Protein AF-A0A166CK44-F1 (afdb_monomer_lite)

Secondary structure (DSSP, 8-state):
--TT----------S-HHHHHHHHHH-EEETTEEEP------PPPBPTTT--BSS-GGG--SPP--TTT--SS-GGG-

Structure (mmCIF, N/CA/C/O backbone):
data_AF-A0A166CK44-F1
#
_entry.id   AF-A0A166CK44-F1
#
loop_
_atom_site.group_PDB
_atom_site.id
_atom_site.type_symbol
_atom_site.label_atom_id
_atom_site.label_alt_id
_atom_site.label_comp_id
_atom_site.label_asym_id
_atom_site.label_entity_id
_atom_site.label_seq_id
_atom_site.pdbx_PDB_ins_code
_atom_site.Cartn_x
_atom_site.Cartn_y
_atom_site.Cartn_z
_atom_site.occupancy
_atom_site.B_iso_or_equiv
_atom_site.auth_seq_id
_atom_site.auth_comp_id
_atom_site.auth_asym_id
_atom_site.auth_atom_id
_atom_site.pdbx_PDB_model_num
ATOM 1 N N . LEU A 1 1 ? -10.470 -15.342 -9.659 1.00 49.69 1 LEU A N 1
ATOM 2 C CA . LEU A 1 1 ? -9.912 -15.337 -8.285 1.00 49.69 1 LEU A CA 1
ATOM 3 C C . LEU A 1 1 ? -8.576 -16.077 -8.305 1.00 49.69 1 LEU A C 1
ATOM 5 O O . LEU A 1 1 ? -8.537 -17.198 -8.790 1.00 49.69 1 LEU A O 1
ATOM 9 N N . ARG A 1 2 ? -7.466 -15.439 -7.904 1.00 50.38 2 ARG A N 1
ATOM 10 C CA . ARG A 1 2 ? -6.126 -16.063 -7.921 1.00 50.38 2 ARG A CA 1
ATOM 11 C C . ARG A 1 2 ? -6.034 -17.108 -6.801 1.00 50.38 2 ARG A C 1
ATOM 13 O O . ARG A 1 2 ? -5.834 -16.752 -5.647 1.00 50.38 2 ARG A O 1
ATOM 20 N N . SER A 1 3 ? -6.191 -18.376 -7.173 1.00 62.56 3 SER A N 1
ATOM 21 C CA . SER A 1 3 ? -6.403 -19.540 -6.296 1.00 62.56 3 SER A CA 1
ATOM 22 C C . SER A 1 3 ? -5.212 -19.963 -5.409 1.00 62.56 3 SER A C 1
ATOM 24 O O . SER A 1 3 ? -5.317 -20.969 -4.718 1.00 62.56 3 SER A O 1
ATOM 26 N N . THR A 1 4 ? -4.088 -19.238 -5.406 1.00 73.88 4 THR A N 1
ATOM 27 C CA . THR A 1 4 ? -2.817 -19.695 -4.792 1.00 73.88 4 THR A CA 1
ATOM 28 C C . THR A 1 4 ? -2.221 -18.724 -3.765 1.00 73.88 4 THR A C 1
ATOM 30 O O . THR A 1 4 ? -1.057 -18.849 -3.392 1.00 73.88 4 THR A O 1
ATOM 33 N N . LYS A 1 5 ? -2.967 -17.707 -3.319 1.00 69.00 5 LYS A N 1
ATOM 34 C CA . LYS A 1 5 ? -2.441 -16.711 -2.373 1.00 69.00 5 LYS A CA 1
ATOM 35 C C . LYS A 1 5 ? -2.547 -17.235 -0.937 1.00 69.00 5 LYS A C 1
ATOM 37 O O . LYS A 1 5 ? -3.641 -17.337 -0.404 1.00 69.00 5 LYS A O 1
ATOM 42 N N . THR A 1 6 ? -1.404 -17.527 -0.321 1.00 72.25 6 THR A N 1
ATOM 43 C CA . THR A 1 6 ? -1.296 -18.043 1.058 1.00 72.25 6 THR A CA 1
ATOM 44 C C . THR A 1 6 ? -1.362 -16.954 2.130 1.00 72.25 6 THR A C 1
ATOM 46 O O . THR A 1 6 ? -1.741 -17.228 3.261 1.00 72.25 6 THR A O 1
ATOM 49 N N . HIS A 1 7 ? -1.030 -15.707 1.781 1.00 74.75 7 HIS A N 1
ATOM 50 C CA . HIS A 1 7 ? -1.071 -14.562 2.693 1.00 74.75 7 HIS A CA 1
ATOM 51 C C . HIS A 1 7 ? -1.790 -13.381 2.052 1.00 74.75 7 HIS A C 1
ATOM 53 O O . HIS A 1 7 ? -1.418 -12.945 0.958 1.00 74.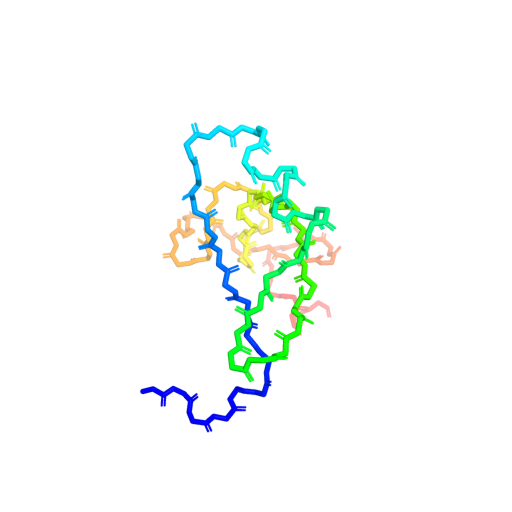75 7 HIS A O 1
ATOM 59 N N . SER A 1 8 ? -2.772 -12.817 2.748 1.00 81.94 8 SER A N 1
ATOM 60 C CA . SER A 1 8 ? -3.461 -11.575 2.392 1.00 81.94 8 SER A CA 1
ATOM 61 C C . SER A 1 8 ? -3.555 -10.648 3.597 1.00 81.94 8 SER A C 1
ATOM 63 O O . SER A 1 8 ? -3.529 -11.101 4.737 1.00 81.94 8 SER A O 1
ATOM 65 N N . SER A 1 9 ? -3.689 -9.356 3.326 1.00 88.62 9 SER A N 1
ATOM 66 C CA . SER A 1 9 ? -3.943 -8.331 4.336 1.00 88.62 9 SER A CA 1
ATOM 67 C C . SER A 1 9 ? -5.318 -7.729 4.079 1.00 88.62 9 SER A C 1
ATOM 69 O O . SER A 1 9 ? -5.723 -7.597 2.922 1.00 88.62 9 SER A O 1
ATOM 71 N N . LEU A 1 10 ? -6.016 -7.365 5.150 1.00 91.00 10 LEU A N 1
ATOM 72 C CA . LEU A 1 10 ? -7.241 -6.573 5.095 1.00 91.00 10 LEU A CA 1
ATOM 73 C C . LEU A 1 10 ? -6.904 -5.140 5.499 1.00 91.00 10 LEU A C 1
ATOM 75 O O . LEU A 1 10 ? -6.104 -4.926 6.408 1.00 91.00 10 LEU A O 1
ATOM 79 N N . VAL A 1 11 ? -7.501 -4.170 4.812 1.00 92.75 11 VAL A N 1
ATOM 80 C CA . VAL A 1 11 ? -7.360 -2.748 5.136 1.00 92.75 11 VAL A CA 1
ATOM 81 C C . VAL A 1 11 ? -8.724 -2.241 5.565 1.00 92.75 11 VAL A C 1
ATOM 83 O O . VAL A 1 11 ? -9.688 -2.346 4.808 1.00 92.75 11 VAL A O 1
ATOM 86 N N . PHE A 1 12 ? -8.795 -1.705 6.778 1.00 92.50 12 PHE A N 1
ATOM 87 C CA . PHE A 1 12 ? -10.000 -1.097 7.320 1.00 92.50 12 PHE A CA 1
ATOM 88 C C . PHE A 1 12 ? -9.875 0.422 7.247 1.00 92.50 12 PHE A C 1
ATOM 90 O O . PHE A 1 12 ? -8.860 0.984 7.651 1.00 92.50 12 PHE A O 1
ATOM 97 N N . HIS A 1 13 ? -10.923 1.077 6.759 1.00 93.38 13 HIS A N 1
ATOM 98 C CA . HIS A 1 13 ? -11.124 2.503 6.977 1.00 93.38 13 HIS A CA 1
ATOM 99 C C . HIS A 1 13 ? -12.040 2.659 8.187 1.00 93.38 13 HIS A C 1
ATOM 101 O O . HIS A 1 13 ? -13.123 2.075 8.219 1.00 93.38 13 HIS A O 1
ATOM 107 N N . VAL A 1 14 ? -11.590 3.414 9.182 1.00 95.12 14 VAL A N 1
ATOM 108 C CA . VAL A 1 14 ? -12.327 3.660 10.425 1.00 95.12 14 VAL A CA 1
ATOM 109 C C . VAL A 1 14 ? -12.590 5.150 10.595 1.00 95.12 14 VAL A C 1
ATOM 111 O O . VAL A 1 14 ? -11.969 5.975 9.929 1.00 95.12 14 VAL A O 1
ATOM 114 N N . ALA A 1 15 ? -13.554 5.486 11.451 1.00 95.75 15 ALA A N 1
ATOM 115 C CA . ALA A 1 15 ? -14.044 6.853 11.590 1.00 95.75 15 ALA A CA 1
ATOM 116 C C . ALA A 1 15 ? -13.079 7.789 12.337 1.00 95.75 15 ALA A C 1
ATOM 118 O O . ALA A 1 15 ? -13.154 8.998 12.137 1.00 95.75 15 ALA A O 1
ATOM 119 N N . SER A 1 16 ? -12.204 7.252 13.194 1.00 96.94 16 SER A N 1
ATOM 120 C CA . SER A 1 16 ? -11.270 8.049 13.991 1.00 96.94 16 SER A CA 1
ATOM 121 C C . SER A 1 16 ? -9.999 7.278 14.354 1.00 96.94 16 SER A C 1
ATOM 123 O O . SER A 1 16 ? -9.969 6.042 14.292 1.00 96.94 16 SER A O 1
ATOM 125 N N . ASP A 1 17 ? -8.963 8.019 14.746 1.00 94.94 17 ASP A N 1
ATOM 126 C CA . ASP A 1 17 ? -7.667 7.461 15.139 1.00 94.94 17 ASP A CA 1
ATOM 127 C C . ASP A 1 17 ? -7.776 6.637 16.429 1.00 94.94 17 ASP A C 1
ATOM 129 O O . ASP A 1 17 ? -7.141 5.593 16.537 1.00 94.94 17 ASP A O 1
ATOM 133 N N . GLU A 1 18 ? -8.670 7.001 17.354 1.00 97.44 18 GLU A N 1
ATOM 134 C CA . GLU A 1 18 ? -8.886 6.240 18.590 1.00 97.44 18 GLU A CA 1
ATOM 135 C C . GLU A 1 18 ? -9.380 4.816 18.302 1.00 97.44 18 GLU A C 1
ATOM 137 O O . GLU A 1 18 ? -8.964 3.859 18.956 1.00 97.44 18 GLU A O 1
ATOM 142 N N . ILE A 1 19 ? -10.245 4.652 17.2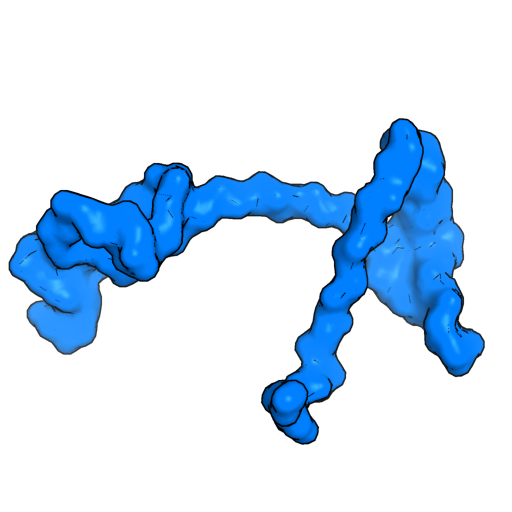92 1.00 96.94 19 ILE A N 1
ATOM 143 C CA . ILE A 1 19 ? -10.703 3.326 16.859 1.00 96.94 19 ILE A CA 1
ATOM 144 C C . ILE A 1 19 ? -9.540 2.556 16.225 1.00 96.94 19 ILE A C 1
ATOM 146 O O . ILE A 1 19 ? -9.397 1.357 16.469 1.00 96.94 19 ILE A O 1
ATOM 150 N N . ALA A 1 20 ? -8.700 3.220 15.425 1.00 96.38 20 ALA A N 1
ATOM 151 C CA . ALA A 1 20 ? -7.527 2.587 14.827 1.00 96.38 20 ALA A CA 1
ATOM 152 C C . ALA A 1 20 ? -6.554 2.084 15.908 1.00 96.38 20 ALA A C 1
ATOM 154 O O . ALA A 1 20 ? -6.169 0.912 15.883 1.00 96.38 20 ALA A O 1
ATOM 155 N N . ASP A 1 21 ? -6.240 2.924 16.894 1.00 97.31 21 ASP A N 1
ATOM 156 C CA . ASP A 1 21 ? -5.381 2.589 18.032 1.00 97.31 21 ASP A CA 1
ATOM 157 C C . ASP A 1 21 ? -5.961 1.423 18.840 1.00 97.31 21 ASP A C 1
ATOM 159 O O . ASP A 1 21 ? -5.254 0.469 19.183 1.00 97.31 21 ASP A O 1
ATOM 163 N N . GLN A 1 22 ? -7.274 1.443 19.088 1.00 97.38 22 GLN A N 1
ATOM 164 C CA . GLN A 1 22 ? -7.957 0.359 19.784 1.00 97.38 22 GLN A CA 1
ATOM 165 C C . GLN A 1 22 ? -7.866 -0.960 19.007 1.00 97.38 22 GLN A C 1
ATOM 167 O O . GLN A 1 22 ? -7.632 -2.006 19.616 1.00 97.38 22 GLN A O 1
ATOM 172 N N . LEU A 1 23 ? -8.007 -0.948 17.678 1.00 96.69 23 LEU A N 1
ATOM 173 C CA . LEU A 1 23 ? -7.880 -2.152 16.847 1.00 96.69 23 LEU A CA 1
ATOM 174 C C . LEU A 1 23 ? -6.450 -2.706 16.843 1.00 96.69 23 LEU A C 1
ATOM 176 O O . LEU A 1 23 ? -6.260 -3.925 1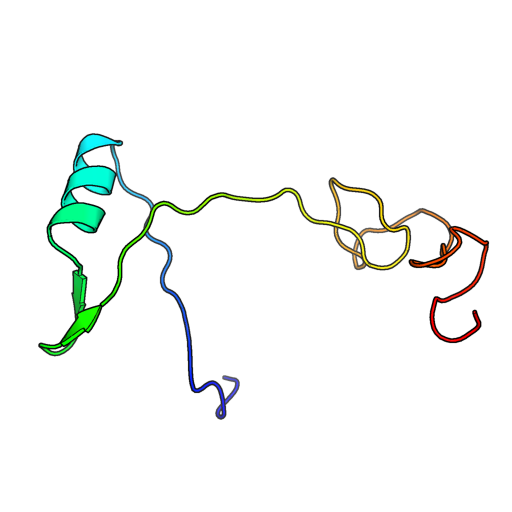6.814 1.00 96.69 23 LEU A O 1
ATOM 180 N N . VAL A 1 24 ? -5.442 -1.833 16.897 1.00 96.56 24 VAL A N 1
ATOM 181 C CA . VAL A 1 24 ? -4.036 -2.236 17.029 1.00 96.56 24 VAL A CA 1
ATOM 182 C C . VAL A 1 24 ? -3.770 -2.855 18.400 1.00 96.56 24 VAL A C 1
ATOM 184 O O . VAL A 1 24 ? -3.170 -3.930 18.475 1.00 96.56 24 VAL A O 1
ATOM 187 N N . ALA A 1 25 ? -4.266 -2.236 19.473 1.00 97.00 25 ALA A N 1
ATOM 188 C CA . ALA A 1 25 ? -4.090 -2.726 20.838 1.00 97.00 25 ALA A CA 1
ATOM 189 C C . ALA A 1 25 ? -4.823 -4.054 21.096 1.00 97.00 25 ALA A C 1
ATOM 191 O O . ALA A 1 25 ? -4.261 -4.970 21.697 1.00 97.00 25 ALA A O 1
ATOM 192 N N . SER A 1 26 ? -6.070 -4.170 20.632 1.00 95.81 26 SER A N 1
ATOM 193 C CA . SER A 1 26 ? -6.931 -5.332 20.896 1.00 95.81 26 SER A CA 1
ATOM 194 C C . SER A 1 26 ? -6.731 -6.496 19.926 1.00 95.81 26 SER A C 1
ATOM 196 O O . SER A 1 26 ? -7.062 -7.628 20.281 1.00 95.81 26 SER A O 1
ATOM 198 N N . ARG A 1 27 ? -6.131 -6.244 18.750 1.00 96.00 27 ARG A N 1
ATOM 199 C CA . ARG A 1 27 ? -6.060 -7.171 17.606 1.00 96.00 27 ARG A CA 1
ATOM 200 C C . ARG A 1 27 ? -7.442 -7.525 17.049 1.00 96.00 27 ARG A C 1
ATOM 202 O O . ARG A 1 27 ? -8.462 -7.436 17.724 1.00 96.00 27 ARG A O 1
ATOM 209 N N . VAL A 1 28 ? -7.486 -7.949 15.787 1.00 94.94 28 VAL A N 1
ATOM 210 C CA . VAL A 1 28 ? -8.751 -8.337 15.141 1.00 94.94 28 VAL A CA 1
ATOM 211 C C . VAL A 1 28 ? -8.912 -9.851 15.189 1.00 94.94 28 VAL A C 1
ATOM 213 O O . VAL A 1 28 ? -8.045 -10.580 14.708 1.00 94.94 28 VAL A O 1
ATOM 216 N N . SER A 1 29 ? -10.022 -10.324 15.759 1.00 95.00 29 SER A N 1
ATOM 217 C CA . SER A 1 29 ? -10.404 -11.738 15.711 1.00 95.00 29 SER A CA 1
ATOM 218 C C . SER A 1 29 ? -11.165 -12.037 14.423 1.00 95.00 29 SER A C 1
ATOM 220 O O . SER A 1 29 ? -12.165 -11.381 14.134 1.00 95.00 29 SER A O 1
ATOM 222 N N . ILE A 1 30 ? -10.706 -13.025 13.659 1.00 92.56 30 ILE A N 1
ATOM 223 C CA . ILE A 1 30 ? -11.407 -13.557 12.483 1.00 92.56 30 ILE A CA 1
ATOM 224 C C . ILE A 1 30 ? -11.386 -15.077 12.613 1.00 92.56 30 ILE A C 1
ATOM 226 O O . ILE A 1 30 ? -10.325 -15.663 12.823 1.00 92.56 30 ILE A O 1
ATOM 230 N N . ASP A 1 31 ? -12.554 -15.714 12.560 1.00 93.56 31 ASP A N 1
ATOM 231 C CA . ASP A 1 31 ? -12.706 -17.167 12.743 1.00 93.56 31 ASP A CA 1
ATOM 232 C C . ASP A 1 31 ? -12.037 -17.702 14.026 1.00 93.56 31 ASP A C 1
ATOM 234 O O . ASP A 1 31 ? -11.475 -18.794 14.064 1.00 93.56 31 ASP A O 1
ATOM 238 N N . GLY A 1 32 ? -12.068 -16.900 15.098 1.00 92.94 32 GLY A N 1
ATOM 239 C CA . GLY A 1 32 ? -11.488 -17.248 16.399 1.00 92.94 32 GLY A CA 1
ATOM 240 C C . GLY A 1 32 ? -9.966 -17.094 16.497 1.00 92.94 32 GLY A C 1
ATOM 241 O O . GLY A 1 32 ? -9.412 -17.306 17.574 1.00 92.94 32 GLY A O 1
ATOM 242 N N . ALA A 1 33 ? -9.283 -16.693 15.423 1.00 93.06 33 ALA A N 1
ATOM 243 C CA . ALA A 1 33 ? -7.856 -16.391 15.438 1.00 93.06 33 ALA A CA 1
ATOM 244 C C . ALA A 1 33 ? -7.614 -14.880 15.563 1.00 93.06 33 ALA A C 1
ATOM 246 O O . ALA A 1 33 ? -8.234 -14.083 14.863 1.00 93.06 33 ALA A O 1
ATOM 247 N N . LEU A 1 34 ? -6.679 -14.482 16.433 1.00 95.12 34 LEU A N 1
ATOM 248 C CA . LEU A 1 34 ? -6.258 -13.086 16.577 1.00 95.12 34 LEU A CA 1
ATOM 249 C C . LEU A 1 34 ? -5.183 -12.740 15.547 1.00 95.12 34 LEU A C 1
ATOM 251 O O . LEU A 1 34 ? -4.065 -13.258 15.595 1.00 95.12 34 LEU A O 1
ATOM 255 N N . TYR A 1 35 ? -5.502 -11.811 14.655 1.00 94.25 35 TYR A N 1
ATOM 256 C CA . TYR A 1 35 ? -4.604 -11.344 13.610 1.00 94.25 35 TYR A CA 1
ATOM 257 C C . TYR A 1 35 ? -3.811 -10.127 14.062 1.00 94.25 35 TYR A C 1
ATOM 259 O O . TYR A 1 35 ? -4.279 -9.283 14.827 1.00 94.25 35 TYR A O 1
ATOM 267 N N . ARG A 1 36 ? -2.577 -10.031 13.564 1.00 94.56 36 ARG A N 1
ATOM 268 C CA . ARG A 1 36 ? -1.750 -8.842 13.747 1.00 94.56 36 ARG A CA 1
ATOM 269 C C . ARG A 1 36 ? -2.422 -7.657 13.055 1.00 94.56 36 ARG A C 1
ATOM 271 O O . ARG A 1 36 ? -2.668 -7.708 11.853 1.00 94.56 36 ARG A O 1
ATOM 278 N N . THR A 1 37 ? -2.634 -6.595 13.817 1.00 96.38 37 THR A N 1
ATOM 279 C CA . THR A 1 37 ? -3.188 -5.330 13.336 1.00 96.38 37 THR A CA 1
ATOM 280 C C . THR A 1 37 ? -2.124 -4.248 13.458 1.00 96.38 37 THR A C 1
ATOM 282 O O . THR A 1 37 ? -1.386 -4.212 14.441 1.00 96.38 37 THR A O 1
ATOM 285 N N . GLU A 1 38 ? -2.022 -3.383 12.456 1.00 95.69 38 GLU A N 1
ATOM 286 C CA . GLU A 1 38 ? -1.079 -2.266 12.437 1.00 95.69 38 GLU A CA 1
ATOM 287 C C . GLU A 1 38 ? -1.659 -1.082 11.658 1.00 95.69 38 GLU A C 1
ATOM 289 O O . GLU A 1 38 ? -2.520 -1.267 10.793 1.00 95.69 38 GLU A O 1
ATOM 294 N N . HIS A 1 39 ? -1.162 0.126 11.933 1.00 95.38 39 HIS A N 1
ATOM 295 C CA . HIS A 1 39 ? -1.500 1.299 11.131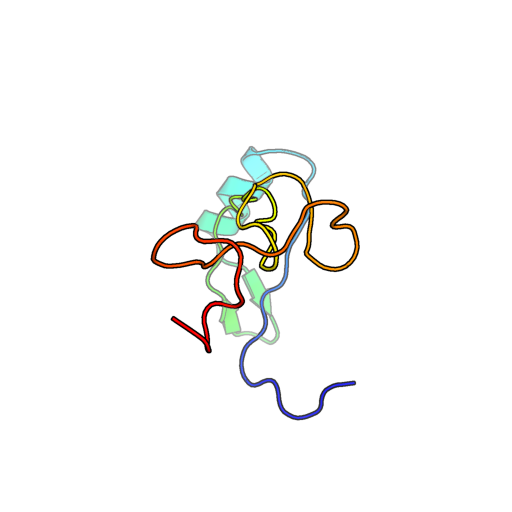 1.00 95.38 39 HIS A CA 1
ATOM 296 C C . HIS A 1 39 ? -0.912 1.157 9.731 1.00 95.38 39 HIS A C 1
ATOM 298 O O . HIS A 1 39 ? 0.283 0.900 9.554 1.00 95.38 39 HIS A O 1
ATOM 304 N N . ILE A 1 40 ? -1.747 1.373 8.718 1.00 91.56 40 ILE A N 1
ATOM 305 C CA . ILE A 1 40 ? -1.288 1.366 7.336 1.00 91.56 40 ILE A CA 1
ATOM 306 C C . ILE A 1 40 ? -0.564 2.676 7.011 1.00 91.56 40 ILE A C 1
ATOM 308 O O . ILE A 1 40 ? -1.146 3.756 7.008 1.00 91.56 40 ILE A O 1
ATOM 312 N N . THR A 1 41 ? 0.723 2.589 6.678 1.00 88.88 41 THR A N 1
ATOM 313 C CA . THR A 1 41 ? 1.450 3.711 6.072 1.00 88.88 41 THR A CA 1
ATOM 314 C C . THR A 1 41 ? 1.326 3.627 4.555 1.00 88.88 41 THR A C 1
ATOM 316 O O . THR A 1 41 ? 2.015 2.833 3.906 1.00 88.88 41 THR A O 1
ATOM 319 N N . LEU A 1 42 ? 0.451 4.448 3.973 1.00 83.56 42 LEU A N 1
ATOM 320 C CA . LEU A 1 42 ? 0.328 4.555 2.521 1.00 83.56 42 LEU A CA 1
ATOM 321 C C . LEU A 1 42 ? 1.588 5.214 1.954 1.00 83.56 42 LEU A C 1
ATOM 323 O O . LEU A 1 42 ? 1.875 6.380 2.213 1.00 83.56 42 LEU A O 1
ATOM 327 N N . ARG A 1 43 ? 2.359 4.454 1.174 1.00 84.88 43 ARG A N 1
ATOM 328 C CA . ARG A 1 43 ? 3.504 4.994 0.436 1.00 84.88 43 ARG A CA 1
ATOM 329 C C . ARG A 1 43 ? 3.041 5.458 -0.945 1.00 84.88 43 ARG A C 1
ATOM 331 O O . ARG A 1 43 ? 2.247 4.750 -1.569 1.00 84.88 43 ARG A O 1
ATOM 338 N N . PRO A 1 44 ? 3.543 6.598 -1.453 1.00 87.62 44 PRO A N 1
ATOM 339 C CA . PRO A 1 44 ? 3.247 7.017 -2.814 1.00 87.62 44 PRO A CA 1
ATOM 340 C C . PRO A 1 44 ? 3.692 5.931 -3.794 1.00 87.62 44 PRO A C 1
ATOM 342 O O . PRO A 1 44 ? 4.742 5.304 -3.622 1.00 87.62 44 PRO A O 1
ATOM 345 N N . SER A 1 45 ? 2.890 5.700 -4.833 1.00 89.81 45 SER A N 1
ATOM 346 C CA . SER A 1 45 ? 3.218 4.703 -5.844 1.00 89.81 45 SER A CA 1
ATOM 347 C C . SER A 1 45 ? 4.524 5.078 -6.539 1.00 89.81 45 SER A C 1
ATOM 349 O O . SER A 1 45 ? 4.668 6.197 -7.039 1.00 89.81 45 SER A O 1
ATOM 351 N N . LYS A 1 46 ? 5.461 4.132 -6.588 1.00 93.12 46 LYS A N 1
ATOM 352 C CA . LYS A 1 46 ? 6.676 4.243 -7.392 1.00 93.12 46 LYS A CA 1
ATOM 353 C C . LYS A 1 46 ? 6.427 3.610 -8.756 1.00 93.12 46 LYS A C 1
ATOM 355 O O . LYS A 1 46 ? 5.984 2.464 -8.840 1.00 93.12 46 LYS A O 1
ATOM 360 N N . CYS A 1 47 ? 6.742 4.338 -9.816 1.00 95.38 47 CYS A N 1
ATOM 361 C CA . CYS A 1 47 ? 6.672 3.834 -11.175 1.00 95.38 47 CYS A CA 1
ATOM 362 C C . CYS A 1 47 ? 7.849 2.890 -11.453 1.00 95.38 47 CYS A C 1
ATOM 364 O O . CYS A 1 47 ? 8.998 3.267 -11.255 1.00 95.38 47 CYS A O 1
ATOM 366 N N . PHE A 1 48 ? 7.588 1.681 -11.952 1.00 93.94 48 PHE A N 1
ATOM 367 C CA . PHE A 1 48 ? 8.644 0.719 -12.306 1.00 93.94 48 PHE A CA 1
ATOM 368 C C . PHE A 1 48 ? 9.246 0.932 -13.707 1.00 93.94 48 PHE A C 1
ATOM 370 O O . PHE A 1 48 ? 10.164 0.212 -14.076 1.00 93.94 48 PHE A O 1
ATOM 377 N N . ASN A 1 49 ? 8.747 1.907 -14.478 1.00 95.06 49 ASN A N 1
ATOM 378 C CA . ASN A 1 49 ? 9.306 2.278 -15.783 1.00 95.06 49 ASN A CA 1
ATOM 379 C C . ASN A 1 49 ? 10.360 3.392 -15.669 1.00 95.06 49 ASN A C 1
ATOM 381 O O . ASN A 1 49 ? 11.467 3.268 -16.178 1.00 95.06 49 ASN A O 1
ATOM 385 N N . CYS A 1 50 ? 10.012 4.486 -14.986 1.00 95.50 50 CYS A N 1
ATOM 386 C CA . CYS A 1 50 ? 10.871 5.669 -14.868 1.00 95.50 50 CYS A CA 1
ATOM 387 C C . CYS A 1 50 ? 11.401 5.911 -13.447 1.00 95.50 50 CYS A C 1
ATOM 389 O O . CYS A 1 50 ? 12.084 6.904 -13.212 1.00 95.50 50 CYS A O 1
ATOM 391 N N . PHE A 1 51 ? 11.040 5.055 -12.483 1.00 93.88 51 PHE A N 1
ATOM 392 C CA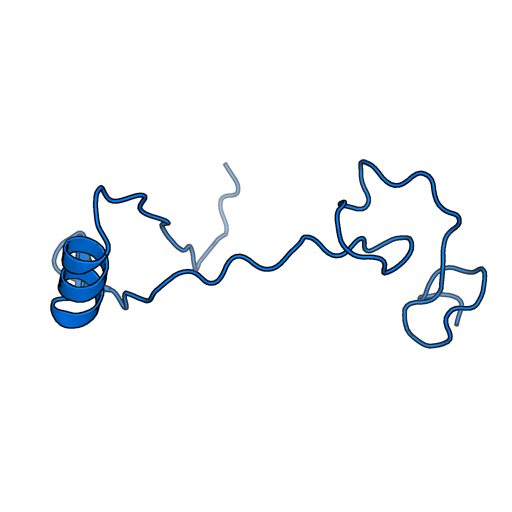 . PHE A 1 51 ? 11.472 5.114 -11.079 1.00 93.88 51 PHE A CA 1
ATOM 393 C C . PHE A 1 51 ? 11.079 6.387 -10.304 1.00 93.88 51 PHE A C 1
ATOM 395 O O . PHE A 1 51 ? 11.486 6.562 -9.156 1.00 93.88 51 PHE A O 1
ATOM 402 N N . ARG A 1 52 ? 10.209 7.235 -10.872 1.00 92.88 52 ARG A N 1
ATOM 403 C CA . ARG A 1 52 ? 9.618 8.406 -10.201 1.00 92.88 52 ARG A CA 1
ATOM 404 C C . ARG A 1 52 ? 8.409 8.020 -9.346 1.00 92.88 52 ARG A C 1
ATOM 406 O O . ARG A 1 52 ? 7.749 7.009 -9.592 1.00 92.88 52 ARG A O 1
ATOM 413 N N . ILE A 1 53 ? 8.108 8.845 -8.347 1.00 94.06 53 ILE A N 1
ATOM 414 C CA . ILE A 1 53 ? 6.923 8.703 -7.490 1.00 94.06 53 ILE A CA 1
ATOM 415 C C . ILE A 1 53 ? 5.707 9.433 -8.078 1.00 94.06 53 ILE A C 1
ATOM 417 O O . ILE A 1 53 ? 5.852 10.321 -8.916 1.00 94.06 53 ILE A O 1
ATOM 421 N N . GLY A 1 54 ? 4.509 9.064 -7.623 1.00 92.75 54 GLY A N 1
ATOM 422 C CA . GLY A 1 54 ? 3.251 9.754 -7.944 1.00 92.75 54 GLY A CA 1
ATOM 423 C C . GLY A 1 54 ? 2.417 9.105 -9.052 1.00 92.75 54 GLY A C 1
ATOM 424 O O . GLY A 1 54 ? 1.288 9.521 -9.277 1.00 92.75 54 GLY A O 1
ATOM 425 N N . HIS A 1 55 ? 2.933 8.069 -9.717 1.00 94.69 55 HIS A N 1
ATOM 426 C CA . HIS A 1 55 ? 2.178 7.263 -10.681 1.00 94.69 55 HIS A CA 1
ATOM 427 C C . HIS A 1 55 ? 2.693 5.818 -10.716 1.00 94.69 55 HIS A C 1
ATOM 429 O O . HIS A 1 55 ? 3.784 5.517 -10.227 1.00 94.69 55 HIS A O 1
ATOM 435 N N . ILE A 1 56 ? 1.906 4.915 -11.301 1.00 95.56 56 ILE A N 1
ATOM 436 C CA . ILE A 1 56 ? 2.313 3.534 -11.598 1.00 95.56 56 ILE A CA 1
ATOM 437 C C . ILE A 1 56 ? 2.718 3.401 -13.069 1.00 95.56 56 ILE A C 1
ATOM 439 O O . ILE A 1 56 ? 2.337 4.225 -13.896 1.00 95.56 56 ILE A O 1
ATOM 443 N N . ALA A 1 57 ? 3.447 2.335 -13.410 1.00 94.12 57 ALA A N 1
ATOM 444 C CA . ALA A 1 57 ? 3.949 2.101 -14.770 1.00 94.12 57 ALA A CA 1
ATOM 445 C C . ALA A 1 57 ? 2.848 2.120 -15.849 1.00 94.12 57 ALA A C 1
ATOM 447 O O . A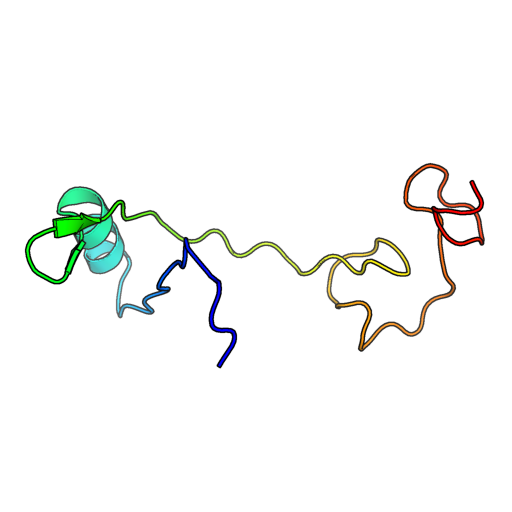LA A 1 57 ? 3.086 2.625 -16.940 1.00 94.12 57 ALA A O 1
ATOM 448 N N . ALA A 1 58 ? 1.636 1.657 -15.521 1.00 95.31 58 ALA A N 1
ATOM 449 C CA . ALA A 1 58 ? 0.487 1.670 -16.431 1.00 95.31 58 ALA A CA 1
ATOM 450 C C . ALA A 1 58 ? 0.055 3.082 -16.882 1.00 95.31 58 ALA A C 1
ATOM 452 O O . ALA A 1 58 ? -0.568 3.215 -17.928 1.00 95.31 58 ALA A O 1
ATOM 453 N N . TYR A 1 59 ? 0.398 4.124 -16.116 1.00 95.56 59 TYR A N 1
ATOM 454 C CA . TYR A 1 59 ? 0.095 5.530 -16.415 1.00 95.56 59 TYR A CA 1
ATOM 455 C C . TYR A 1 59 ? 1.374 6.358 -16.627 1.00 95.56 59 TYR A C 1
ATOM 457 O O . TYR A 1 59 ? 1.403 7.559 -16.366 1.00 95.56 59 TYR A O 1
ATOM 465 N N . CYS A 1 60 ? 2.480 5.717 -17.017 1.00 96.44 60 CYS A N 1
ATOM 466 C CA . CYS A 1 60 ? 3.750 6.404 -17.215 1.00 96.44 60 CYS A CA 1
ATOM 467 C C . CYS A 1 60 ? 3.853 6.999 -18.625 1.00 96.44 60 CYS A C 1
ATOM 469 O O . CYS A 1 60 ? 3.701 6.287 -19.612 1.00 96.44 60 CYS A O 1
ATOM 471 N N . HIS A 1 61 ? 4.199 8.286 -18.707 1.00 95.88 61 HIS A N 1
ATOM 472 C CA . HIS A 1 61 ? 4.487 8.992 -19.966 1.00 95.88 61 HIS A CA 1
ATOM 473 C C . HIS A 1 61 ? 5.964 9.399 -20.101 1.00 95.88 61 HIS A C 1
ATOM 475 O O . HIS A 1 61 ? 6.328 10.166 -20.989 1.00 95.88 61 HIS A O 1
ATOM 481 N N . HIS A 1 62 ? 6.821 8.920 -19.199 1.00 95.25 62 HIS A N 1
ATOM 482 C CA . HIS A 1 62 ? 8.255 9.193 -19.230 1.00 95.25 62 HIS A CA 1
ATOM 483 C C . HIS A 1 62 ? 9.015 8.082 -19.965 1.00 95.25 62 HIS A C 1
ATOM 485 O O . HIS A 1 62 ? 8.567 6.932 -19.940 1.00 95.25 62 HIS A O 1
ATOM 491 N N . PRO A 1 63 ? 10.186 8.389 -20.554 1.00 95.31 63 PRO A N 1
ATOM 492 C CA . PRO A 1 63 ? 11.088 7.366 -21.069 1.00 95.31 63 PRO A CA 1
ATOM 493 C C . PRO A 1 63 ? 11.481 6.354 -19.988 1.00 95.31 63 PRO A C 1
ATOM 495 O O . PRO A 1 63 ? 11.543 6.693 -18.800 1.00 95.31 63 PRO A O 1
ATOM 498 N N . THR A 1 64 ? 11.764 5.125 -20.414 1.00 95.75 64 THR A N 1
ATOM 499 C CA . THR A 1 64 ? 12.340 4.088 -19.555 1.00 95.75 64 THR A CA 1
ATOM 500 C C . THR A 1 64 ? 13.654 4.577 -18.954 1.00 95.75 64 THR A C 1
ATOM 502 O O . THR A 1 64 ? 14.490 5.146 -19.658 1.00 95.75 64 THR A O 1
ATOM 505 N N . ALA A 1 65 ? 13.840 4.331 -17.661 1.00 96.56 65 ALA A N 1
ATOM 506 C CA . ALA A 1 65 ? 15.102 4.562 -16.974 1.00 96.56 65 ALA A CA 1
ATOM 507 C C . ALA A 1 65 ? 15.544 3.284 -16.258 1.00 96.56 65 ALA A C 1
ATOM 509 O O . ALA A 1 65 ? 14.706 2.527 -15.778 1.00 96.56 65 ALA A O 1
ATOM 510 N N . CYS A 1 66 ? 16.847 3.055 -16.141 1.00 95.69 66 CYS A N 1
ATOM 511 C CA . CYS A 1 66 ? 17.379 1.929 -15.386 1.00 95.69 66 CYS A CA 1
ATOM 512 C C . CYS A 1 66 ? 17.217 2.161 -13.876 1.00 95.69 66 CYS A C 1
ATOM 514 O O . CYS A 1 66 ? 17.607 3.204 -13.352 1.00 95.69 66 CYS A O 1
ATOM 516 N N . GLY A 1 67 ? 16.709 1.163 -13.152 1.00 92.56 67 GLY A N 1
ATOM 517 C CA . GLY A 1 67 ? 16.545 1.217 -11.697 1.00 92.56 67 GLY A CA 1
ATOM 518 C C . GLY A 1 67 ? 17.854 1.181 -10.904 1.00 92.56 67 GLY A C 1
ATOM 519 O O . GLY A 1 67 ? 17.813 1.355 -9.688 1.00 92.56 67 GLY A O 1
ATOM 520 N N . ILE A 1 68 ? 18.988 0.944 -11.576 1.00 94.38 68 ILE A N 1
ATOM 521 C CA . ILE A 1 68 ? 20.332 0.864 -10.987 1.00 94.38 68 ILE A CA 1
ATOM 522 C C . ILE A 1 68 ? 21.141 2.124 -11.322 1.00 94.38 68 ILE A C 1
ATOM 524 O O . ILE A 1 68 ? 21.587 2.821 -10.415 1.00 94.38 68 ILE A O 1
ATOM 528 N N . CYS A 1 69 ? 21.320 2.432 -12.612 1.00 95.94 69 CYS A N 1
ATOM 529 C CA . CYS A 1 69 ? 22.201 3.512 -13.077 1.00 95.94 69 CYS A CA 1
ATOM 530 C C . CYS A 1 69 ? 21.466 4.754 -13.615 1.00 95.94 69 CYS A C 1
ATOM 532 O O . CYS A 1 69 ? 22.118 5.715 -14.013 1.00 95.94 69 CYS A O 1
ATOM 534 N N . ALA A 1 70 ? 20.127 4.744 -13.663 1.00 93.94 70 ALA A N 1
ATOM 535 C CA . ALA A 1 70 ? 19.288 5.797 -14.251 1.00 93.94 70 ALA A CA 1
ATOM 536 C C . ALA A 1 70 ? 19.518 6.080 -15.756 1.00 93.94 70 ALA A C 1
ATOM 538 O O . ALA A 1 70 ? 19.013 7.077 -16.275 1.00 93.94 70 ALA A O 1
ATOM 539 N N . GLY A 1 71 ? 20.232 5.201 -16.471 1.00 95.38 71 GLY A N 1
ATOM 540 C CA . GLY A 1 71 ? 20.437 5.289 -17.921 1.00 95.38 71 GLY A CA 1
ATOM 541 C C . GLY A 1 71 ? 19.163 5.026 -18.746 1.00 95.38 71 GLY A C 1
ATOM 542 O O . GLY A 1 71 ? 18.205 4.455 -18.219 1.00 95.38 71 GLY A O 1
ATOM 543 N N . PRO A 1 72 ? 19.130 5.412 -20.040 1.00 95.69 72 PRO A N 1
ATOM 544 C CA . PRO A 1 72 ? 17.953 5.314 -20.911 1.00 95.69 72 PRO A CA 1
ATOM 545 C C . PRO A 1 72 ? 17.757 3.896 -21.484 1.00 95.69 72 PRO A C 1
ATOM 547 O O . PRO A 1 72 ? 17.723 3.694 -22.695 1.00 95.69 72 PRO A O 1
ATOM 550 N N . HIS A 1 73 ? 17.666 2.895 -20.611 1.00 94.12 73 HIS A N 1
ATOM 551 C CA . HIS A 1 73 ? 17.434 1.494 -20.965 1.00 94.12 73 HIS A CA 1
ATOM 552 C C . HIS A 1 73 ? 16.648 0.781 -19.856 1.00 94.12 73 HIS A C 1
ATOM 554 O O . HIS A 1 73 ? 16.508 1.291 -18.742 1.00 94.12 73 HIS A O 1
ATOM 560 N N . HIS A 1 74 ? 16.121 -0.407 -20.156 1.00 93.44 74 HIS A N 1
ATOM 561 C CA . HIS A 1 74 ? 15.506 -1.260 -19.142 1.00 93.44 74 HIS A CA 1
ATOM 562 C C . HIS A 1 74 ? 16.569 -1.829 -18.189 1.00 93.44 74 HIS A C 1
ATOM 564 O O . HIS A 1 74 ? 17.724 -2.022 -18.563 1.00 93.44 74 HIS A O 1
ATOM 570 N N . THR A 1 75 ? 16.184 -2.087 -16.937 1.00 92.88 75 THR A N 1
ATOM 571 C CA . THR A 1 75 ? 17.124 -2.518 -15.879 1.00 92.88 75 THR A CA 1
ATOM 572 C C . THR A 1 75 ? 17.768 -3.882 -16.166 1.00 92.88 75 THR A C 1
ATOM 574 O O . THR A 1 75 ? 18.862 -4.149 -15.688 1.00 92.88 75 THR A O 1
ATOM 577 N N . ASP A 1 76 ? 17.112 -4.734 -16.950 1.00 93.12 76 ASP A N 1
ATOM 578 C CA . ASP A 1 76 ? 17.622 -6.030 -17.420 1.00 93.12 76 ASP A CA 1
ATOM 579 C C . ASP A 1 76 ? 18.700 -5.912 -18.510 1.00 93.12 76 ASP A C 1
ATOM 581 O O . ASP A 1 76 ? 19.451 -6.857 -18.724 1.00 93.12 76 ASP A O 1
ATOM 585 N N . ALA A 1 77 ? 18.803 -4.754 -19.164 1.00 92.25 77 ALA A N 1
ATOM 586 C CA . ALA A 1 77 ? 19.838 -4.428 -20.143 1.00 92.25 77 ALA A CA 1
ATOM 587 C C . ALA A 1 77 ? 20.988 -3.588 -19.545 1.00 92.25 77 ALA A C 1
ATOM 589 O O . ALA A 1 77 ? 21.685 -2.899 -20.290 1.00 92.25 77 ALA A O 1
ATOM 590 N N . CYS A 1 78 ? 21.122 -3.574 -18.212 1.00 88.31 78 CYS A N 1
ATOM 591 C CA . CYS A 1 78 ? 22.164 -2.838 -17.492 1.00 88.31 78 CYS A CA 1
ATOM 592 C C . CYS A 1 78 ? 23.505 -3.571 -17.457 1.00 88.31 78 CYS A C 1
ATOM 594 O O . CYS A 1 78 ? 23.495 -4.813 -17.318 1.00 88.31 78 CYS A O 1
#

pLDDT: mean 91.25, std 9.34, range [49.69, 97.44]

Sequence (78 aa):
LRSTKTHSSLVFHVASDEIADQLVASRVSIDGALYRTEHITLRPSKCFNCFRIGHIAAYCHHPTACGICAGPHHTDAC

Radius of gyration: 19.03 Å; chains: 1; bounding box: 36×29×42 Å

Foldseek 3Di:
DPPDDPDDDDDDDDDDVVVLVVCQVVADDDPNDGDHHDDDDDDFDQAQFQRDGNDYVVPDPDAGAAPPPRDRDHVVVD